Protein AF-A0A850BND8-F1 (afdb_monomer_lite)

Radius of gyration: 19.87 Å; chains: 1; bounding box: 40×29×51 Å

Secondary structure (DSSP, 8-state):
-PPPPPP------HHHHHHHHHHHHHHHHHHHHHHHHHHHHHHHHHHHHHHHHHHHH-PPPHHHHHHHHTTSPP-

pLDDT: mean 91.5, std 9.14, range [40.31, 98.44]

Foldseek 3Di:
DDDDDDDDDDDDPPVVVVVLCVVQNPPRNVVVVVVVVVVVVVVVVVVVVVVVCCVVPNDDDPVVVVVVVVVDDDD

Structure (mmCIF, N/CA/C/O backbone):
data_AF-A0A850BND8-F1
#
_entry.id   AF-A0A850BND8-F1
#
loop_
_atom_site.group_PDB
_atom_site.id
_atom_site.type_symbol
_atom_site.label_atom_id
_atom_site.label_alt_id
_atom_site.label_comp_id
_atom_site.label_asym_id
_atom_site.label_entity_id
_atom_site.label_seq_id
_atom_site.pdbx_PDB_ins_code
_atom_site.Cartn_x
_atom_site.Cartn_y
_atom_site.Cartn_z
_atom_site.occupancy
_atom_site.B_iso_or_equiv
_atom_site.auth_seq_id
_atom_site.auth_comp_id
_atom_site.auth_asym_id
_atom_site.auth_atom_id
_atom_site.pdbx_PDB_model_num
ATOM 1 N N . MET A 1 1 ? 8.621 -14.579 20.802 1.00 40.31 1 MET A N 1
ATOM 2 C CA . MET A 1 1 ? 7.704 -13.866 21.719 1.00 40.31 1 MET A CA 1
ATOM 3 C C . MET A 1 1 ? 6.924 -12.858 20.890 1.00 40.31 1 MET A C 1
ATOM 5 O O . MET A 1 1 ? 7.547 -12.178 20.088 1.00 40.31 1 MET A O 1
ATOM 9 N N . GLY A 1 2 ? 5.593 -12.818 20.985 1.00 60.16 2 GLY A N 1
ATOM 10 C CA . GLY A 1 2 ? 4.798 -11.855 20.217 1.00 60.16 2 GLY A CA 1
ATOM 11 C C . GLY A 1 2 ? 5.014 -10.444 20.756 1.00 60.16 2 GLY A C 1
ATOM 12 O O . GLY A 1 2 ? 4.834 -10.220 21.951 1.00 60.16 2 GLY A O 1
ATOM 13 N N . HIS A 1 3 ? 5.425 -9.507 19.903 1.00 74.44 3 HIS A N 1
ATOM 14 C CA . HIS A 1 3 ? 5.482 -8.105 20.302 1.00 74.44 3 HIS A CA 1
ATOM 15 C C . HIS A 1 3 ? 4.058 -7.583 20.551 1.00 74.44 3 HIS A C 1
ATOM 17 O O . HIS A 1 3 ? 3.153 -7.897 19.772 1.00 74.44 3 HIS A O 1
ATOM 23 N N . PRO A 1 4 ? 3.834 -6.802 21.622 1.00 81.88 4 PRO A N 1
ATOM 24 C CA . PRO A 1 4 ? 2.535 -6.193 21.868 1.00 81.88 4 PRO A CA 1
ATOM 25 C C . PRO A 1 4 ? 2.166 -5.258 20.711 1.00 81.88 4 PRO A C 1
ATOM 27 O O . PRO A 1 4 ? 3.022 -4.575 20.148 1.00 81.88 4 PRO A O 1
ATOM 30 N N . ALA A 1 5 ? 0.880 -5.217 20.359 1.00 85.19 5 ALA A N 1
ATOM 31 C CA . ALA A 1 5 ? 0.392 -4.308 19.330 1.00 85.19 5 ALA A CA 1
ATOM 32 C C . ALA A 1 5 ? 0.636 -2.847 19.746 1.00 85.19 5 ALA A C 1
ATOM 34 O O . ALA A 1 5 ? 0.202 -2.417 20.818 1.00 85.19 5 ALA A O 1
ATOM 35 N N . ALA A 1 6 ? 1.301 -2.077 18.883 1.00 90.81 6 ALA A N 1
ATOM 36 C CA . ALA A 1 6 ? 1.473 -0.642 19.072 1.00 90.81 6 ALA A CA 1
ATOM 37 C C . ALA A 1 6 ? 0.163 0.095 18.752 1.00 90.81 6 ALA A C 1
ATOM 39 O O . ALA A 1 6 ? -0.464 -0.150 17.719 1.00 90.81 6 ALA A O 1
ATOM 40 N N . LYS A 1 7 ? -0.252 1.016 19.629 1.00 91.56 7 LYS A N 1
ATOM 41 C CA . LYS A 1 7 ? -1.399 1.896 19.373 1.00 91.56 7 LYS A CA 1
ATOM 42 C C . LYS A 1 7 ? -0.918 3.154 18.663 1.00 91.56 7 LYS A C 1
ATOM 44 O O . LYS A 1 7 ? -0.074 3.873 19.187 1.00 91.56 7 LYS A O 1
ATOM 49 N N . LEU A 1 8 ? -1.496 3.425 17.501 1.00 90.06 8 LEU A N 1
ATOM 50 C CA . LEU A 1 8 ? -1.258 4.638 16.727 1.00 90.06 8 LEU A CA 1
ATOM 51 C C . LEU A 1 8 ? -2.529 5.491 16.758 1.00 90.06 8 LEU A C 1
ATOM 53 O O . LEU A 1 8 ? -3.626 4.962 16.577 1.00 90.06 8 LEU A O 1
ATOM 57 N N . SER A 1 9 ? -2.384 6.795 16.998 1.00 92.12 9 SER A N 1
ATOM 58 C CA . SER A 1 9 ? -3.485 7.759 16.915 1.00 92.12 9 SER A CA 1
ATOM 59 C C . SER A 1 9 ? -3.332 8.572 15.638 1.00 92.12 9 SER A C 1
ATOM 61 O O . SER A 1 9 ? -2.288 9.185 15.424 1.00 92.12 9 SER A O 1
ATOM 63 N N . VAL A 1 10 ? -4.352 8.553 14.782 1.00 90.62 10 VAL A N 1
ATOM 64 C CA . VAL A 1 10 ? -4.368 9.286 13.512 1.00 90.62 10 VAL A CA 1
ATOM 65 C C . VAL A 1 10 ? -5.716 9.967 13.324 1.00 90.62 10 VAL A C 1
ATOM 67 O O . VAL A 1 10 ? -6.763 9.397 13.638 1.00 90.62 10 VAL A O 1
ATOM 70 N N . SER A 1 11 ? -5.685 11.182 12.788 1.00 94.81 11 SER A N 1
ATOM 71 C CA . SER A 1 11 ? -6.889 11.900 12.380 1.00 94.81 11 SER A CA 1
ATOM 72 C C . SER A 1 11 ? -7.252 11.512 10.954 1.00 94.81 11 SER A C 1
ATOM 74 O O . SER A 1 11 ? -6.402 11.511 10.067 1.00 94.81 11 SER A O 1
ATOM 76 N N . VAL A 1 12 ? -8.526 11.204 10.727 1.00 92.06 12 VAL A N 1
ATOM 77 C CA . VAL A 1 12 ? -9.071 10.899 9.400 1.00 92.06 12 VAL A CA 1
ATOM 78 C C . VAL A 1 12 ? -10.290 11.783 9.128 1.00 92.06 12 VAL A C 1
ATOM 80 O O . VAL A 1 12 ? -10.979 12.163 10.080 1.00 92.06 12 VAL A O 1
ATOM 83 N N . PRO A 1 13 ? -10.595 12.110 7.859 1.00 97.38 13 PRO A N 1
ATOM 84 C CA . PRO A 1 13 ? -11.808 12.846 7.517 1.00 97.38 13 PRO A CA 1
ATOM 85 C C . PRO A 1 13 ? -13.062 12.162 8.076 1.00 97.38 13 PRO A C 1
ATOM 87 O O . PRO A 1 13 ? -13.209 10.943 7.964 1.00 97.38 13 PRO A O 1
ATOM 90 N N . SER A 1 14 ? -13.989 12.938 8.642 1.00 95.44 14 SER A N 1
ATOM 91 C CA . SER A 1 14 ? -15.206 12.418 9.290 1.00 95.44 14 SER A CA 1
ATOM 92 C C . SER A 1 14 ? -16.020 11.511 8.366 1.00 95.44 14 SER A C 1
ATOM 94 O O . SER A 1 14 ? -16.372 10.396 8.748 1.00 95.44 14 SER A O 1
ATOM 96 N N . LYS A 1 15 ? -16.220 11.934 7.113 1.00 97.00 15 LYS A N 1
ATOM 97 C CA . LYS A 1 15 ? -16.924 11.152 6.086 1.00 97.00 15 LYS A CA 1
ATOM 98 C C . LYS A 1 15 ? -16.284 9.777 5.853 1.00 97.00 15 LYS A C 1
ATOM 100 O O . LYS A 1 15 ? -16.998 8.783 5.749 1.00 97.00 15 LYS A O 1
ATOM 105 N N . LEU A 1 16 ? -14.950 9.714 5.827 1.00 94.06 16 LEU A N 1
ATOM 106 C CA . LEU A 1 16 ? -14.207 8.463 5.664 1.00 94.06 16 LEU A CA 1
ATOM 107 C C . LEU A 1 16 ? -14.331 7.577 6.909 1.00 94.06 16 LEU A C 1
ATOM 109 O O . LEU A 1 16 ? -14.526 6.371 6.787 1.00 94.06 16 LEU A O 1
ATOM 113 N N . ALA A 1 17 ? -14.265 8.161 8.108 1.00 92.25 17 ALA A N 1
ATOM 114 C CA . ALA A 1 17 ? -14.455 7.419 9.354 1.00 92.25 17 ALA A CA 1
ATOM 115 C C . ALA A 1 17 ? -15.844 6.769 9.432 1.00 92.25 17 ALA A C 1
ATOM 117 O O . ALA A 1 17 ? -15.977 5.625 9.872 1.00 92.25 17 ALA A O 1
ATOM 118 N N . GLU A 1 18 ? -16.883 7.490 9.013 1.00 93.62 18 GLU A N 1
ATOM 119 C CA . GLU A 1 18 ? -18.247 6.969 8.959 1.00 93.62 18 GLU A CA 1
ATOM 120 C C . GLU A 1 18 ? -18.400 5.847 7.934 1.00 93.62 18 GLU A C 1
ATOM 122 O O . GLU A 1 18 ? -18.982 4.810 8.246 1.00 93.62 18 GLU A O 1
ATOM 127 N N . GLU A 1 19 ? -17.868 6.036 6.727 1.00 94.50 19 GLU A N 1
ATOM 128 C CA . GLU A 1 19 ? -17.883 5.014 5.682 1.00 94.50 19 GLU A CA 1
ATOM 129 C C . GLU A 1 19 ? -17.184 3.741 6.148 1.00 94.50 19 GLU A C 1
ATOM 131 O O . GLU A 1 19 ? -17.751 2.654 6.067 1.00 94.50 19 GLU A O 1
ATOM 136 N N . LEU A 1 20 ? -16.003 3.885 6.742 1.00 92.12 20 LEU A N 1
ATOM 137 C CA . LEU A 1 20 ? -15.236 2.767 7.259 1.00 92.12 20 LEU A CA 1
ATOM 138 C C . LEU A 1 20 ? -16.019 1.994 8.323 1.00 92.12 20 LEU A C 1
ATOM 140 O O . LEU A 1 20 ? -16.117 0.773 8.237 1.00 92.12 20 LEU A O 1
ATOM 144 N N . ARG A 1 21 ? -16.647 2.694 9.277 1.00 90.12 21 ARG A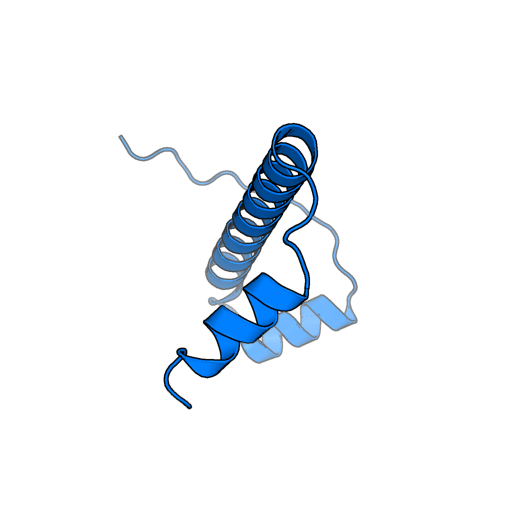 N 1
ATOM 145 C CA . ARG A 1 21 ? -17.503 2.074 10.303 1.00 90.12 21 ARG A CA 1
ATOM 146 C C . ARG A 1 21 ? -18.712 1.352 9.707 1.00 90.12 21 ARG A C 1
ATOM 148 O O . ARG A 1 21 ? -19.039 0.273 10.196 1.00 90.12 21 ARG A O 1
ATOM 155 N N . ARG A 1 22 ? -19.355 1.910 8.672 1.00 94.44 22 ARG A N 1
ATOM 156 C CA . ARG A 1 22 ? -20.466 1.250 7.960 1.00 94.44 22 ARG A CA 1
ATOM 157 C C . ARG A 1 22 ? -20.007 -0.033 7.268 1.00 94.44 22 ARG A C 1
ATOM 159 O O . ARG A 1 22 ? -20.713 -1.031 7.332 1.00 94.44 22 ARG A O 1
ATOM 166 N N . THR A 1 23 ? -18.822 -0.022 6.663 1.00 93.62 23 THR A N 1
ATOM 167 C CA . THR A 1 23 ? -18.290 -1.154 5.893 1.00 93.62 23 THR A CA 1
ATOM 168 C C . THR A 1 23 ? -17.798 -2.304 6.773 1.00 93.62 23 THR A C 1
ATOM 170 O O . THR A 1 23 ? -18.031 -3.465 6.452 1.00 93.62 23 THR A O 1
ATOM 173 N N . VAL A 1 24 ? -17.106 -2.013 7.881 1.00 94.50 24 VAL A N 1
ATOM 174 C CA . VAL A 1 24 ? -16.406 -3.045 8.682 1.00 94.50 24 VAL A CA 1
ATOM 175 C C . VAL A 1 24 ? -17.048 -3.316 10.046 1.00 94.50 24 VAL A C 1
ATOM 177 O O . VAL A 1 24 ? -16.653 -4.250 10.746 1.00 94.50 24 VAL A O 1
ATOM 180 N N . GLY A 1 25 ? -18.023 -2.498 10.448 1.00 90.81 25 GLY A N 1
ATOM 181 C CA . GLY A 1 25 ? -18.678 -2.571 11.752 1.00 90.81 25 GLY A CA 1
ATOM 182 C C . GLY A 1 25 ? -17.782 -2.167 12.933 1.00 90.81 25 GLY A C 1
ATOM 183 O O . GLY A 1 25 ? -16.606 -1.829 12.790 1.00 90.81 25 GLY A O 1
ATOM 184 N N . ALA A 1 26 ? -18.341 -2.230 14.147 1.00 78.06 26 ALA A N 1
ATOM 185 C CA . ALA A 1 26 ? -17.693 -1.732 15.368 1.00 78.06 26 ALA A CA 1
ATOM 186 C C . ALA A 1 26 ? -16.385 -2.459 15.742 1.00 78.06 26 ALA A C 1
ATOM 188 O O . ALA A 1 26 ? -15.496 -1.859 16.341 1.00 78.06 26 ALA A O 1
ATOM 189 N N . ARG A 1 27 ? -16.257 -3.747 15.394 1.00 85.56 27 ARG A N 1
ATOM 190 C CA . ARG A 1 27 ? -15.091 -4.586 15.736 1.00 85.56 27 ARG A CA 1
ATOM 191 C C . ARG A 1 27 ? -14.122 -4.811 14.570 1.00 85.56 27 ARG A C 1
ATOM 193 O O . ARG A 1 27 ? -12.996 -5.239 14.803 1.00 85.56 27 ARG A O 1
ATOM 200 N N . GLY A 1 28 ? -14.517 -4.506 13.332 1.00 91.06 28 GLY A N 1
ATOM 201 C CA . GLY A 1 28 ? -13.695 -4.768 12.144 1.00 91.06 28 GLY A CA 1
ATOM 202 C C . GLY A 1 28 ? -12.648 -3.696 11.837 1.00 91.06 28 GLY A C 1
ATOM 203 O O . GLY A 1 28 ? -11.782 -3.923 10.993 1.00 91.06 28 GLY A O 1
ATOM 204 N N . LEU A 1 29 ? -12.699 -2.545 12.520 1.00 90.69 29 LEU A N 1
ATOM 205 C CA . LEU A 1 29 ? -11.887 -1.373 12.189 1.00 90.69 29 LEU A CA 1
ATOM 206 C C . LEU A 1 29 ? -10.386 -1.650 12.284 1.00 90.69 29 LEU A C 1
ATOM 208 O O . LEU A 1 29 ? -9.658 -1.407 11.326 1.00 90.69 29 LEU A O 1
ATOM 212 N N . SER A 1 30 ? -9.927 -2.193 13.415 1.00 89.69 30 SER A N 1
ATOM 213 C CA . SER A 1 30 ? -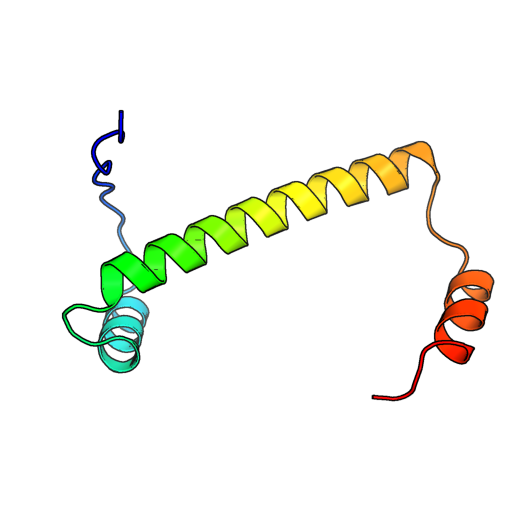8.501 -2.464 13.622 1.00 89.69 30 SER A CA 1
ATOM 214 C C . SER A 1 30 ? -7.963 -3.444 12.579 1.00 89.69 30 SER A C 1
ATOM 216 O O . SER A 1 30 ? -6.969 -3.141 11.929 1.00 89.69 30 SER A O 1
ATOM 218 N N . GLY A 1 31 ? -8.655 -4.564 12.343 1.00 92.31 31 GLY A N 1
ATOM 219 C CA . GLY A 1 31 ? -8.223 -5.555 11.356 1.00 92.31 31 GLY A CA 1
ATOM 220 C C . GLY A 1 31 ? -8.220 -5.017 9.924 1.00 92.31 31 GLY A C 1
ATOM 221 O O . GLY A 1 31 ? -7.315 -5.331 9.151 1.00 92.31 31 GLY A O 1
ATOM 222 N N . PHE A 1 32 ? -9.202 -4.185 9.566 1.00 93.88 32 PHE A N 1
ATOM 223 C CA . PHE A 1 32 ? -9.222 -3.520 8.266 1.00 93.88 32 PHE A CA 1
ATOM 224 C C . PHE A 1 32 ? -8.034 -2.570 8.103 1.00 93.88 32 PHE A C 1
ATOM 226 O O . PHE A 1 32 ? -7.312 -2.668 7.114 1.00 93.88 32 PHE A O 1
ATOM 233 N N . VAL A 1 33 ? -7.804 -1.690 9.081 1.00 92.50 33 VAL A N 1
ATOM 234 C CA . VAL A 1 33 ? -6.719 -0.701 9.037 1.00 92.50 33 VAL A CA 1
ATOM 235 C C . VAL A 1 33 ? -5.356 -1.388 9.002 1.00 92.50 33 VAL A C 1
ATOM 237 O O . VAL A 1 33 ? -4.514 -1.006 8.197 1.00 92.50 33 VAL A O 1
ATOM 240 N N . THR A 1 34 ? -5.146 -2.449 9.786 1.00 93.81 34 THR A N 1
ATOM 241 C CA . THR A 1 34 ? -3.904 -3.234 9.743 1.00 93.81 34 THR A CA 1
ATOM 242 C C . THR A 1 34 ? -3.634 -3.793 8.346 1.00 93.81 34 THR A C 1
ATOM 244 O O . THR A 1 34 ? -2.522 -3.643 7.843 1.00 93.81 34 THR A O 1
ATOM 247 N N . ARG A 1 35 ? -4.639 -4.387 7.685 1.00 95.25 35 ARG A N 1
ATOM 248 C CA . ARG A 1 35 ? -4.480 -4.884 6.307 1.00 95.25 35 ARG A CA 1
ATOM 249 C C . ARG A 1 35 ? -4.231 -3.755 5.312 1.00 95.25 35 ARG A C 1
ATOM 251 O O . ARG A 1 35 ? -3.380 -3.894 4.444 1.00 95.25 35 ARG A O 1
ATOM 258 N N . ALA A 1 36 ? -4.950 -2.642 5.442 1.00 95.31 36 ALA A N 1
ATOM 259 C CA . ALA A 1 36 ? -4.790 -1.495 4.556 1.00 95.31 36 ALA A CA 1
ATOM 260 C C . ALA A 1 36 ? -3.376 -0.897 4.646 1.00 95.31 36 ALA A C 1
ATOM 262 O O . ALA A 1 36 ? -2.759 -0.652 3.613 1.00 95.31 36 ALA A O 1
ATOM 263 N N . ILE A 1 37 ? -2.847 -0.731 5.864 1.00 95.38 37 ILE A N 1
ATOM 264 C CA . ILE A 1 37 ? -1.479 -0.250 6.102 1.00 95.38 37 ILE A CA 1
ATOM 265 C C . ILE A 1 37 ? -0.455 -1.240 5.539 1.00 95.38 37 ILE A C 1
ATOM 267 O O . ILE A 1 37 ? 0.469 -0.823 4.849 1.00 95.38 37 ILE A O 1
ATOM 271 N N . ALA A 1 38 ? -0.625 -2.543 5.791 1.00 96.50 38 ALA A N 1
ATOM 272 C CA . ALA A 1 38 ? 0.279 -3.563 5.262 1.00 96.50 38 ALA A CA 1
ATOM 273 C C . ALA A 1 38 ? 0.331 -3.537 3.726 1.00 96.50 38 ALA A C 1
ATOM 275 O O . ALA A 1 38 ? 1.418 -3.477 3.157 1.00 96.50 38 ALA A O 1
ATOM 276 N N . HIS A 1 39 ? -0.832 -3.495 3.066 1.00 97.75 39 HIS A N 1
ATOM 277 C CA . HIS A 1 39 ? -0.905 -3.404 1.608 1.00 97.75 39 HIS A CA 1
ATOM 278 C C . HIS A 1 39 ? -0.304 -2.104 1.063 1.00 97.75 39 HIS A C 1
ATOM 280 O O . HIS A 1 39 ? 0.284 -2.113 -0.013 1.00 97.75 39 HIS A O 1
ATOM 286 N N . GLU A 1 40 ? -0.463 -0.977 1.761 1.00 97.62 40 GLU A N 1
ATOM 287 C CA . GLU A 1 40 ? 0.124 0.292 1.322 1.00 97.62 40 GLU A CA 1
ATOM 288 C C . GLU A 1 40 ? 1.652 0.268 1.416 1.00 97.62 40 GLU A C 1
ATOM 290 O O . GLU A 1 40 ? 2.328 0.633 0.459 1.00 97.62 40 GLU A O 1
ATOM 295 N N . LEU A 1 41 ? 2.205 -0.245 2.517 1.00 98.00 41 LEU A N 1
ATOM 296 C CA . LEU A 1 41 ? 3.654 -0.398 2.665 1.00 98.00 41 LEU A CA 1
ATOM 297 C C . LEU A 1 41 ? 4.238 -1.362 1.628 1.00 98.00 41 LEU A C 1
ATOM 299 O O . LEU A 1 41 ? 5.321 -1.120 1.100 1.00 98.00 41 LEU A O 1
ATOM 303 N N . GLU A 1 42 ? 3.530 -2.449 1.323 1.00 98.25 42 GLU A N 1
ATOM 304 C CA . GLU A 1 42 ? 3.924 -3.381 0.267 1.00 98.25 42 GLU A CA 1
ATOM 305 C C . GLU A 1 42 ? 3.922 -2.708 -1.110 1.00 98.25 42 GLU A C 1
ATOM 307 O O . GLU A 1 42 ? 4.921 -2.788 -1.821 1.00 98.25 42 GLU A O 1
ATOM 312 N N . ARG A 1 43 ? 2.861 -1.966 -1.459 1.00 98.38 43 ARG A N 1
ATOM 313 C CA . ARG A 1 43 ? 2.801 -1.195 -2.713 1.00 98.38 43 ARG A CA 1
ATOM 314 C C . ARG A 1 43 ? 3.946 -0.199 -2.839 1.00 98.38 43 ARG A C 1
ATOM 316 O O . ARG A 1 43 ? 4.540 -0.105 -3.907 1.00 98.38 43 ARG A O 1
ATOM 323 N N . GLN A 1 44 ? 4.268 0.524 -1.769 1.00 98.44 44 GLN A N 1
ATOM 324 C CA . GLN A 1 44 ? 5.372 1.484 -1.776 1.00 98.44 44 GLN A CA 1
ATOM 325 C C . GLN A 1 44 ? 6.714 0.795 -2.031 1.00 98.44 44 GLN A C 1
ATOM 327 O O . GLN A 1 44 ? 7.484 1.254 -2.869 1.00 98.44 44 GLN A O 1
ATOM 332 N N . ARG A 1 45 ? 6.971 -0.343 -1.375 1.00 98.12 45 ARG A N 1
ATOM 333 C CA . ARG A 1 45 ? 8.190 -1.139 -1.600 1.00 98.12 45 ARG A CA 1
ATOM 334 C C . ARG A 1 45 ? 8.276 -1.668 -3.029 1.00 98.12 45 ARG A C 1
ATOM 336 O O . ARG A 1 45 ? 9.341 -1.597 -3.628 1.00 98.12 45 ARG A O 1
ATOM 343 N N . LEU A 1 46 ? 7.163 -2.155 -3.582 1.00 98.25 46 LEU A N 1
ATOM 344 C CA . LEU A 1 46 ? 7.099 -2.580 -4.983 1.00 98.25 46 LEU A CA 1
ATOM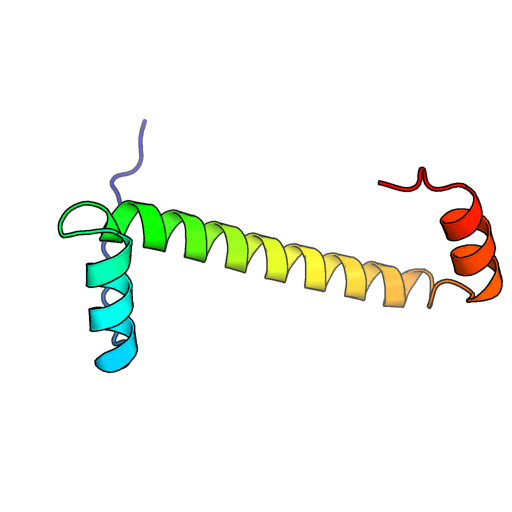 345 C C . LEU A 1 46 ? 7.378 -1.414 -5.937 1.00 98.25 46 LEU A C 1
ATOM 347 O O . LEU A 1 46 ? 8.095 -1.592 -6.913 1.00 98.25 46 LEU A O 1
ATOM 351 N N . GLY A 1 47 ? 6.854 -0.222 -5.643 1.00 97.44 47 GLY A N 1
ATOM 352 C CA . GLY A 1 47 ? 7.132 0.983 -6.424 1.00 97.44 47 GLY A CA 1
ATOM 353 C C . GLY A 1 47 ? 8.612 1.366 -6.418 1.00 97.44 47 GLY A C 1
ATOM 354 O O . GLY A 1 47 ? 9.156 1.686 -7.470 1.00 97.44 47 GLY A O 1
ATOM 355 N N . VAL A 1 48 ? 9.272 1.282 -5.258 1.00 97.94 48 VAL A N 1
ATOM 356 C CA . VAL A 1 48 ? 10.721 1.520 -5.143 1.00 97.94 48 VAL A CA 1
ATOM 357 C C . VAL A 1 48 ? 11.506 0.504 -5.968 1.00 97.94 48 VAL A C 1
ATOM 359 O O . VAL A 1 48 ? 12.328 0.907 -6.781 1.00 97.94 48 VAL A O 1
ATOM 362 N N . LEU A 1 49 ? 11.200 -0.788 -5.830 1.00 97.19 49 LEU A N 1
ATOM 363 C CA . LEU A 1 49 ? 11.876 -1.841 -6.589 1.00 97.19 49 LEU A CA 1
ATOM 364 C C . LEU A 1 49 ? 11.725 -1.646 -8.104 1.00 97.19 49 LEU A C 1
ATOM 366 O O . LEU A 1 49 ? 12.692 -1.780 -8.844 1.00 97.19 49 LEU A O 1
ATOM 370 N N . LEU A 1 50 ? 10.521 -1.314 -8.576 1.00 96.06 50 LEU A N 1
ATOM 371 C CA . LEU A 1 50 ? 10.291 -1.044 -9.996 1.00 96.06 50 LEU A CA 1
ATOM 372 C C . LEU A 1 50 ? 11.107 0.158 -10.483 1.00 96.06 50 LEU A C 1
ATOM 374 O O . LEU A 1 50 ? 11.692 0.089 -11.557 1.00 96.06 50 LEU A O 1
ATOM 378 N N . ALA A 1 51 ? 11.191 1.227 -9.687 1.00 96.25 51 ALA A N 1
ATOM 379 C CA . ALA A 1 51 ? 11.998 2.393 -10.032 1.00 96.25 51 ALA A CA 1
ATOM 380 C C . ALA A 1 51 ? 13.502 2.070 -10.086 1.00 96.25 51 ALA A C 1
ATOM 382 O O . ALA A 1 51 ? 14.201 2.566 -10.967 1.00 96.25 51 ALA A O 1
ATOM 383 N N . GLU A 1 52 ? 13.999 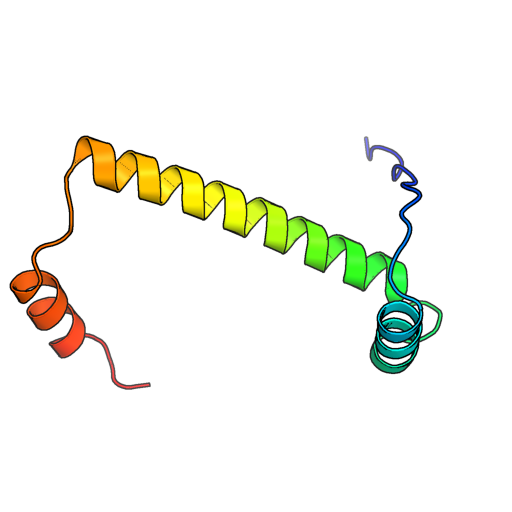1.227 -9.176 1.00 97.19 52 GLU A N 1
ATOM 384 C CA . GLU A 1 52 ? 15.379 0.726 -9.204 1.00 97.19 52 GLU A CA 1
ATOM 385 C C . GLU A 1 52 ? 15.643 -0.099 -10.471 1.00 97.19 52 GLU A C 1
ATOM 387 O O . GLU A 1 52 ? 16.630 0.137 -11.165 1.00 97.19 52 GLU A O 1
ATOM 392 N N . MET A 1 53 ? 14.726 -1.005 -10.824 1.00 96.25 53 MET A N 1
ATOM 393 C CA . MET A 1 53 ? 14.823 -1.808 -12.045 1.00 96.25 53 MET A CA 1
ATOM 394 C C . MET A 1 53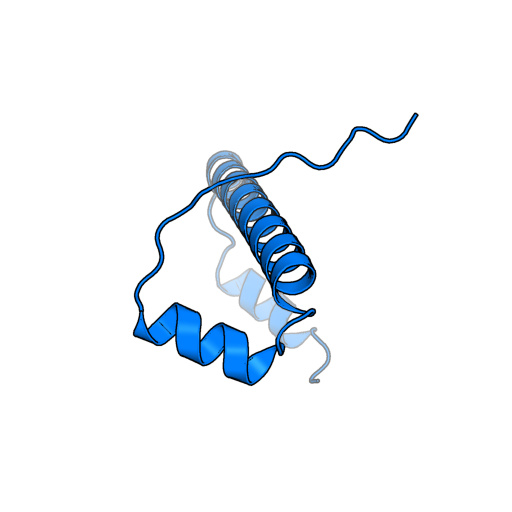 ? 14.803 -0.944 -13.310 1.00 96.25 53 MET A C 1
ATOM 396 O O . MET A 1 53 ? 15.607 -1.175 -14.209 1.00 96.25 53 MET A O 1
ATOM 400 N N . ASP A 1 54 ? 13.922 0.056 -13.384 1.00 94.81 54 ASP A N 1
ATOM 401 C CA . ASP A 1 54 ? 13.859 0.983 -14.519 1.00 94.81 54 ASP A CA 1
ATOM 402 C C . ASP A 1 54 ? 15.151 1.808 -14.642 1.00 94.81 54 ASP A C 1
ATOM 404 O O . ASP A 1 54 ? 15.604 2.084 -15.754 1.00 94.81 54 ASP A O 1
ATOM 408 N N . ALA A 1 55 ? 15.768 2.189 -13.518 1.00 96.00 55 ALA A N 1
ATOM 409 C CA . ALA A 1 55 ? 17.035 2.914 -13.510 1.00 96.00 55 ALA A CA 1
ATOM 410 C C . ALA A 1 55 ? 18.222 2.042 -13.957 1.00 96.00 55 ALA A C 1
ATOM 412 O O . ALA A 1 55 ? 19.115 2.540 -14.642 1.00 96.00 55 ALA A O 1
ATOM 413 N N . GLU A 1 56 ? 18.241 0.760 -13.580 1.00 97.38 56 GLU A N 1
ATOM 414 C CA . GLU A 1 56 ? 19.322 -0.173 -13.919 1.00 97.38 56 GLU A CA 1
ATOM 415 C C . GLU A 1 56 ? 19.200 -0.735 -15.344 1.00 97.38 56 GLU A C 1
ATOM 417 O O . GLU A 1 56 ? 20.194 -0.835 -16.064 1.00 97.38 56 GLU A O 1
ATOM 422 N N . LEU A 1 57 ? 17.988 -1.103 -15.761 1.00 95.38 57 LEU A N 1
ATOM 423 C CA . LEU A 1 57 ? 17.737 -1.856 -16.995 1.00 95.38 57 LEU A CA 1
ATOM 424 C C . LEU A 1 57 ? 17.137 -0.997 -18.116 1.00 95.38 57 LEU A C 1
ATOM 426 O O . LEU A 1 57 ? 17.168 -1.401 -19.280 1.00 95.38 57 LEU A O 1
ATOM 430 N N . GLY A 1 58 ? 16.606 0.181 -17.784 1.00 92.31 58 GLY A N 1
ATOM 431 C CA . GLY A 1 58 ? 15.818 0.997 -18.699 1.00 92.31 58 GLY A CA 1
ATOM 432 C C . GLY A 1 58 ? 14.388 0.477 -18.880 1.00 92.31 58 GLY A C 1
ATOM 433 O O . GLY A 1 58 ? 14.006 -0.594 -18.410 1.00 92.31 58 GLY A O 1
ATOM 434 N N . ALA A 1 59 ? 13.573 1.259 -19.589 1.00 89.88 59 ALA A N 1
ATOM 435 C CA . ALA A 1 59 ? 12.177 0.915 -19.838 1.00 89.88 59 ALA A CA 1
ATOM 436 C C . ALA A 1 59 ? 12.040 -0.343 -20.713 1.00 89.88 59 ALA A C 1
ATOM 438 O O . ALA A 1 59 ? 12.770 -0.525 -21.689 1.00 89.88 59 ALA A O 1
ATOM 439 N N . VAL A 1 60 ? 11.031 -1.171 -20.420 1.00 90.56 60 VAL A N 1
ATOM 440 C CA . VAL A 1 60 ? 10.720 -2.346 -21.245 1.00 90.56 60 VAL A CA 1
ATOM 441 C C . VAL A 1 60 ? 10.276 -1.902 -22.649 1.00 90.56 60 VAL A C 1
ATOM 443 O O . VAL A 1 60 ? 9.314 -1.132 -22.758 1.00 90.56 60 VAL A O 1
ATOM 446 N N . PRO A 1 61 ? 10.896 -2.413 -23.730 1.00 93.94 61 PRO A N 1
ATOM 447 C CA . PRO A 1 61 ? 10.516 -2.038 -25.085 1.00 93.94 61 PRO A CA 1
ATOM 448 C C . PRO A 1 61 ? 9.043 -2.377 -25.404 1.00 93.94 61 PRO A C 1
ATOM 450 O O . PRO A 1 61 ? 8.576 -3.481 -25.080 1.00 93.94 61 PRO A O 1
ATOM 453 N N . PRO A 1 62 ? 8.278 -1.469 -26.043 1.00 94.31 62 PRO A N 1
ATOM 454 C CA . PRO A 1 62 ? 6.855 -1.677 -26.327 1.00 94.31 62 PRO A CA 1
ATOM 455 C C . PRO A 1 62 ? 6.553 -2.939 -27.147 1.00 94.31 62 PRO A C 1
ATOM 457 O O . PRO A 1 62 ? 5.541 -3.609 -26.919 1.00 94.31 62 PRO A O 1
ATOM 460 N N . GLU A 1 63 ? 7.424 -3.283 -28.092 1.00 95.38 63 GLU A N 1
ATOM 461 C CA . GLU A 1 63 ? 7.322 -4.473 -28.932 1.00 95.38 63 GLU A CA 1
ATOM 462 C C . GLU A 1 63 ? 7.409 -5.767 -28.117 1.00 95.38 63 GLU A C 1
ATOM 464 O O . GLU A 1 63 ? 6.659 -6.717 -28.374 1.00 95.38 63 GLU A O 1
ATOM 469 N N . GLU A 1 64 ? 8.251 -5.772 -27.085 1.00 94.06 64 GLU A N 1
ATOM 470 C CA . GLU A 1 64 ? 8.467 -6.911 -26.203 1.00 94.06 64 GLU A CA 1
ATOM 471 C C . GLU A 1 64 ? 7.269 -7.099 -25.267 1.00 94.06 64 GLU A C 1
ATOM 473 O O . GLU A 1 64 ? 6.718 -8.200 -25.154 1.00 94.06 64 GLU A O 1
ATOM 478 N N . LEU A 1 65 ? 6.752 -6.002 -24.701 1.00 93.88 65 LEU A N 1
ATOM 479 C CA . LEU A 1 65 ? 5.493 -6.012 -23.949 1.00 93.88 65 LEU A CA 1
ATOM 480 C C . LEU A 1 65 ? 4.328 -6.532 -24.797 1.00 93.88 65 LEU A C 1
ATOM 482 O O . LEU A 1 65 ? 3.536 -7.355 -24.330 1.00 93.88 65 LEU A O 1
ATOM 486 N N . ALA A 1 66 ? 4.212 -6.081 -26.049 1.00 94.00 66 ALA A N 1
ATOM 487 C CA . ALA A 1 66 ? 3.169 -6.543 -26.957 1.00 94.00 66 ALA A CA 1
ATOM 488 C C . ALA A 1 66 ? 3.313 -8.041 -27.270 1.00 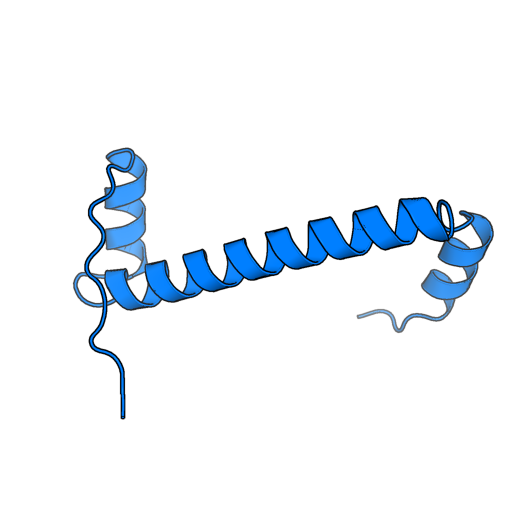94.00 66 ALA A C 1
ATOM 490 O O . ALA A 1 66 ? 2.310 -8.761 -27.309 1.00 94.00 66 ALA A O 1
ATOM 491 N N . ARG A 1 67 ? 4.547 -8.529 -27.460 1.00 95.31 67 ARG A N 1
ATOM 492 C CA . ARG A 1 67 ? 4.852 -9.950 -27.679 1.00 95.31 67 ARG A CA 1
ATOM 493 C C . ARG A 1 67 ? 4.416 -10.814 -26.499 1.00 95.31 67 ARG A C 1
ATOM 495 O O . ARG A 1 67 ? 3.782 -11.845 -26.728 1.00 95.31 67 ARG A O 1
ATOM 502 N N . VAL A 1 68 ? 4.707 -10.403 -25.265 1.00 94.31 68 VAL A N 1
ATOM 503 C CA . VAL A 1 68 ? 4.328 -11.147 -24.049 1.00 94.31 68 VAL A CA 1
ATOM 504 C C . VAL A 1 68 ? 2.818 -11.091 -23.800 1.00 94.31 68 VAL A C 1
ATOM 506 O O . VAL A 1 68 ? 2.208 -12.124 -23.534 1.00 94.31 68 VAL A O 1
ATOM 509 N N . ARG A 1 69 ? 2.169 -9.930 -23.971 1.00 92.62 69 ARG A N 1
ATOM 510 C CA . ARG A 1 69 ? 0.707 -9.792 -23.801 1.00 92.62 69 ARG A CA 1
ATOM 511 C C . ARG A 1 69 ? -0.094 -10.731 -24.703 1.00 92.62 69 ARG A C 1
ATOM 513 O O . ARG A 1 69 ? -1.132 -11.224 -24.278 1.00 92.62 69 ARG A O 1
ATOM 520 N N . ARG A 1 70 ? 0.386 -11.010 -25.923 1.00 94.12 70 ARG A N 1
ATOM 521 C CA . ARG A 1 70 ? -0.244 -11.978 -26.843 1.00 94.12 70 ARG A CA 1
ATOM 522 C C . ARG A 1 70 ? -0.184 -13.427 -26.347 1.00 94.12 70 ARG A C 1
ATOM 524 O O . ARG A 1 70 ? -1.014 -14.225 -26.765 1.00 94.12 70 ARG A O 1
ATOM 531 N N . GLN A 1 71 ? 0.786 -13.760 -25.497 1.00 93.19 71 GLN A N 1
ATOM 532 C CA . GLN A 1 71 ? 0.974 -15.103 -24.937 1.00 93.19 71 GLN A CA 1
ATOM 533 C C . GLN A 1 71 ? 0.223 -15.297 -23.616 1.00 93.19 71 GLN A C 1
ATOM 535 O O . GLN A 1 71 ? 0.061 -16.429 -23.164 1.00 93.19 71 GLN A O 1
ATOM 540 N N . TRP A 1 72 ? -0.227 -14.210 -22.983 1.00 89.25 72 TRP A N 1
ATOM 541 C CA . TRP A 1 72 ? -0.921 -14.299 -21.707 1.00 89.25 72 TRP A CA 1
ATOM 542 C C . TRP A 1 72 ? -2.309 -14.931 -21.894 1.00 89.25 72 TRP A C 1
ATOM 544 O O . TRP A 1 72 ? -3.049 -14.501 -22.787 1.00 89.25 72 TRP A O 1
ATOM 554 N N . PRO A 1 73 ? -2.707 -15.915 -21.064 1.00 84.75 73 PRO A N 1
ATOM 555 C CA . PRO A 1 73 ? -4.042 -16.491 -21.135 1.00 84.75 73 PRO A CA 1
ATOM 556 C C . PRO A 1 73 ? -5.097 -15.394 -20.983 1.00 84.75 73 PRO A C 1
ATOM 558 O O . PRO A 1 73 ? -5.034 -14.594 -20.043 1.00 84.75 73 PRO A O 1
ATOM 561 N N . LYS A 1 74 ? -6.075 -15.351 -21.893 1.00 77.62 74 LYS A N 1
ATOM 562 C CA . LYS A 1 74 ? -7.252 -14.500 -21.696 1.00 77.62 74 LYS A CA 1
ATOM 563 C C . LYS A 1 74 ? -7.984 -15.023 -20.456 1.00 77.62 74 LYS A C 1
ATOM 565 O O . LYS A 1 74 ? -8.354 -16.195 -20.431 1.00 77.62 74 LYS A O 1
ATOM 570 N N . ARG A 1 75 ? -8.085 -14.184 -19.424 1.00 62.69 75 ARG A N 1
ATOM 571 C CA . ARG A 1 75 ? -8.916 -14.450 -18.244 1.00 62.69 75 ARG A CA 1
ATOM 572 C C . ARG A 1 75 ? -10.389 -14.311 -18.589 1.00 62.69 75 ARG A C 1
ATOM 574 O O . ARG A 1 75 ? -10.694 -13.448 -19.442 1.00 62.69 75 ARG A O 1
#

Sequence (75 aa):
MGHPAAKLSVSVPSKLAEELRRTVGARGLSGFVTRAIAHELERQRLGVLLAEMDAELGAVPPEELARVRRQWPKR